Protein AF-A0A7Y9RZL6-F1 (afdb_monomer_lite)

Organism: NCBI:txid634462

Structure (mmCIF, N/CA/C/O backbone):
data_AF-A0A7Y9RZL6-F1
#
_entry.id   AF-A0A7Y9RZL6-F1
#
loop_
_atom_site.group_PDB
_atom_site.id
_atom_site.type_symbol
_atom_site.label_atom_id
_atom_site.label_alt_id
_atom_site.label_comp_id
_atom_site.label_asym_id
_atom_site.label_entity_id
_atom_site.label_seq_id
_atom_site.pdbx_PDB_ins_code
_atom_site.Cartn_x
_atom_site.Cartn_y
_atom_site.Cartn_z
_atom_site.occupancy
_atom_site.B_iso_or_equiv
_atom_site.auth_seq_id
_atom_site.auth_comp_id
_atom_site.auth_asym_id
_atom_site.auth_atom_id
_atom_site.pdbx_PDB_model_num
ATOM 1 N N . MET A 1 1 ? -4.546 4.942 -21.041 1.00 64.88 1 MET A N 1
ATOM 2 C CA . MET A 1 1 ? -4.525 4.081 -19.845 1.00 64.88 1 MET A CA 1
ATOM 3 C C . MET A 1 1 ? -5.899 3.485 -19.698 1.00 64.88 1 MET A C 1
ATOM 5 O O . MET A 1 1 ? -6.860 4.232 -19.822 1.00 64.88 1 MET A O 1
ATOM 9 N N . GLU A 1 2 ? -5.983 2.171 -19.552 1.00 76.88 2 GLU A N 1
ATOM 10 C CA . GLU A 1 2 ? -7.256 1.456 -19.517 1.00 76.88 2 GLU A CA 1
ATOM 11 C C . GLU A 1 2 ? -7.650 1.194 -18.063 1.00 76.88 2 GLU A C 1
ATOM 13 O O . GLU A 1 2 ? -6.819 0.774 -17.258 1.00 76.88 2 GLU A O 1
ATOM 18 N N . VAL A 1 3 ? -8.901 1.49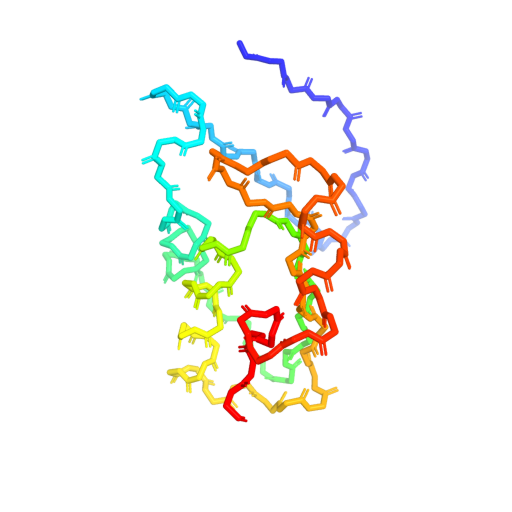9 -17.728 1.00 86.69 3 VAL A N 1
ATOM 19 C CA . VAL A 1 3 ? -9.538 1.084 -16.477 1.00 86.69 3 VAL A CA 1
ATOM 20 C C . VAL A 1 3 ? -10.339 -0.166 -16.790 1.00 86.69 3 VAL A C 1
ATOM 22 O O . VAL A 1 3 ? -11.087 -0.178 -17.765 1.00 86.69 3 VAL A O 1
ATOM 25 N N . ILE A 1 4 ? -10.201 -1.193 -15.959 1.00 88.75 4 ILE A N 1
ATOM 26 C CA . ILE A 1 4 ? -11.048 -2.382 -16.041 1.00 88.75 4 ILE A CA 1
ATOM 27 C C . ILE A 1 4 ? -12.278 -2.127 -15.173 1.00 88.75 4 ILE A C 1
ATOM 29 O O . ILE A 1 4 ? -12.145 -1.704 -14.024 1.00 88.75 4 ILE A O 1
ATOM 33 N N . ASP A 1 5 ? -13.465 -2.390 -15.713 1.00 88.81 5 ASP A N 1
ATOM 34 C CA . ASP A 1 5 ? -14.687 -2.382 -14.914 1.00 88.81 5 ASP A CA 1
ATOM 35 C C . ASP A 1 5 ? -14.661 -3.580 -13.955 1.00 88.81 5 ASP A C 1
ATOM 37 O O . ASP A 1 5 ? -14.728 -4.739 -14.372 1.00 88.81 5 ASP A O 1
ATOM 41 N N . LEU A 1 6 ? -14.463 -3.293 -12.668 1.00 91.44 6 LEU A N 1
ATOM 42 C CA . LEU A 1 6 ? -14.390 -4.288 -11.607 1.00 91.44 6 LEU A CA 1
ATOM 43 C C . LEU A 1 6 ? -15.540 -4.049 -10.626 1.00 91.44 6 LEU A C 1
ATOM 45 O O . LEU A 1 6 ? -15.618 -2.960 -10.049 1.00 91.44 6 LEU A O 1
ATOM 49 N N . PRO A 1 7 ? -16.404 -5.052 -10.378 1.00 91.62 7 PRO A N 1
ATOM 50 C CA . PRO A 1 7 ? -17.477 -4.908 -9.408 1.00 91.62 7 PRO A CA 1
ATOM 51 C C . PRO A 1 7 ? -16.892 -4.739 -8.002 1.00 91.62 7 PRO A C 1
ATOM 53 O O . PRO A 1 7 ? -16.178 -5.611 -7.502 1.00 91.62 7 PRO A O 1
ATOM 56 N N . ALA A 1 8 ? -17.217 -3.621 -7.357 1.00 90.50 8 ALA A N 1
ATOM 57 C CA . ALA A 1 8 ? -16.875 -3.350 -5.967 1.00 90.50 8 ALA A CA 1
ATOM 58 C C . ALA A 1 8 ? -18.095 -3.647 -5.073 1.00 90.50 8 ALA A C 1
ATOM 60 O O . ALA A 1 8 ? -19.163 -3.073 -5.302 1.00 90.50 8 ALA A O 1
ATOM 61 N N . PRO A 1 9 ? -17.979 -4.542 -4.075 1.00 93.69 9 PRO A N 1
ATOM 62 C CA . PRO A 1 9 ? -19.019 -4.735 -3.068 1.00 93.69 9 PRO A CA 1
ATOM 63 C C . PRO A 1 9 ? -19.331 -3.445 -2.298 1.00 93.69 9 PRO A C 1
ATOM 65 O O . PRO A 1 9 ? -18.517 -2.522 -2.245 1.00 93.69 9 PRO A O 1
ATOM 68 N N . GLU A 1 10 ? -20.488 -3.403 -1.636 1.00 94.50 10 GLU A N 1
ATOM 69 C CA . GLU A 1 10 ? -20.812 -2.312 -0.715 1.00 94.50 10 GLU A CA 1
ATOM 70 C C . GLU A 1 10 ? -19.710 -2.155 0.349 1.00 94.50 10 GLU A C 1
ATOM 72 O O . GLU A 1 10 ? -19.242 -3.134 0.932 1.00 94.50 10 GLU A O 1
ATOM 77 N N . GLY A 1 11 ? -19.264 -0.915 0.566 1.00 91.38 11 GLY A N 1
ATOM 78 C CA . GLY A 1 11 ? -18.165 -0.600 1.481 1.00 91.38 11 GLY A CA 1
ATOM 79 C C . GLY A 1 11 ? -16.755 -0.731 0.888 1.00 91.38 11 GLY A C 1
ATOM 80 O O . GLY A 1 11 ? -15.790 -0.464 1.603 1.00 91.38 11 GLY A O 1
ATOM 81 N N . VAL A 1 12 ? -16.605 -1.096 -0.393 1.00 92.94 12 VAL A N 1
ATOM 82 C CA . VAL A 1 12 ? -15.304 -1.127 -1.085 1.00 92.94 12 VAL A CA 1
ATOM 83 C C . VAL A 1 12 ? -15.145 0.094 -1.988 1.00 92.94 12 VAL A C 1
ATOM 85 O O . VAL A 1 12 ? -15.898 0.284 -2.939 1.00 92.94 12 VAL A O 1
ATOM 88 N N . GLU A 1 13 ? -14.119 0.901 -1.724 1.00 92.69 13 GLU A N 1
ATOM 89 C CA . GLU A 1 13 ? -13.728 2.006 -2.599 1.00 92.69 13 GLU A CA 1
ATOM 90 C C . GLU A 1 13 ? -12.592 1.570 -3.538 1.00 92.69 13 GLU A C 1
ATOM 92 O O . GLU A 1 13 ? -11.505 1.202 -3.088 1.00 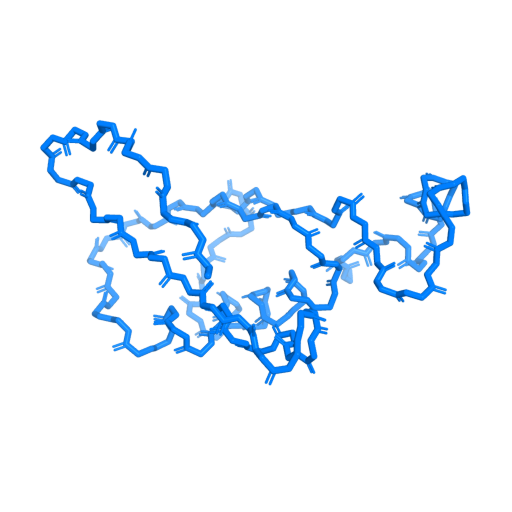92.69 13 GLU A O 1
ATOM 97 N N . LEU A 1 14 ? -12.830 1.629 -4.852 1.00 93.44 14 LEU A N 1
ATOM 98 C CA . LEU A 1 14 ? -11.832 1.299 -5.869 1.00 93.44 14 LEU A CA 1
ATOM 99 C C . LEU A 1 14 ? -11.169 2.571 -6.409 1.00 93.44 14 LEU A C 1
ATOM 101 O O . LEU A 1 14 ? -11.827 3.420 -7.009 1.00 93.44 14 LEU A O 1
ATOM 105 N N . ARG A 1 15 ? -9.846 2.682 -6.244 1.00 92.56 15 ARG A N 1
ATOM 106 C CA . ARG A 1 15 ? -9.042 3.792 -6.777 1.00 92.56 15 ARG A CA 1
ATOM 107 C C . ARG A 1 15 ? -7.980 3.276 -7.738 1.00 92.56 15 ARG A C 1
ATOM 109 O O . ARG A 1 15 ? -7.121 2.488 -7.354 1.00 92.56 15 ARG A O 1
ATOM 116 N N . TRP A 1 16 ? -8.015 3.768 -8.973 1.00 92.56 16 TRP A N 1
ATOM 117 C CA . TRP A 1 16 ? -6.996 3.492 -9.983 1.00 92.56 16 TRP A CA 1
ATOM 118 C C . TRP A 1 16 ? -5.929 4.583 -9.947 1.00 92.56 16 TRP A C 1
ATOM 120 O O . TRP A 1 16 ? -6.230 5.756 -10.163 1.00 92.56 16 TRP A O 1
ATOM 130 N N . LEU A 1 17 ? -4.685 4.197 -9.661 1.00 91.81 17 LEU A N 1
ATOM 131 C CA . LEU A 1 17 ? -3.536 5.099 -9.678 1.00 91.81 17 LEU A CA 1
ATOM 132 C C . LEU A 1 17 ? -2.695 4.834 -10.916 1.00 91.81 17 LEU A C 1
ATOM 134 O O . LEU A 1 17 ? -2.426 3.688 -11.277 1.00 91.81 17 LEU A O 1
ATOM 138 N N . PHE A 1 18 ? -2.271 5.914 -11.550 1.00 88.62 18 PHE A N 1
ATOM 139 C CA . PHE A 1 18 ? -1.660 5.871 -12.861 1.00 88.62 18 PHE A CA 1
ATOM 140 C C . PHE A 1 18 ? -0.263 6.489 -12.831 1.00 88.62 18 PHE A C 1
ATOM 142 O O . PHE A 1 18 ? -0.103 7.668 -12.529 1.00 88.62 18 PHE A O 1
ATOM 149 N N . HIS A 1 19 ? 0.751 5.697 -13.179 1.00 82.44 19 HIS A N 1
ATOM 150 C CA . HIS A 1 19 ? 2.116 6.172 -13.400 1.00 82.44 19 HIS A CA 1
ATOM 151 C C . HIS A 1 19 ? 2.301 6.751 -14.804 1.00 82.44 19 HIS A C 1
ATOM 153 O O . HIS A 1 19 ? 1.833 6.178 -15.789 1.00 82.44 19 HIS A O 1
ATOM 159 N N . SER A 1 20 ? 3.070 7.834 -14.908 1.00 77.06 20 SER A N 1
ATOM 160 C CA . SER A 1 20 ? 3.558 8.357 -16.184 1.00 77.06 20 SER A CA 1
ATOM 161 C C . SER A 1 20 ? 4.986 8.892 -16.012 1.00 77.06 20 SER A C 1
ATOM 163 O O . SER A 1 20 ? 5.135 9.995 -15.482 1.00 77.06 20 SER A O 1
ATOM 165 N N . PRO A 1 21 ? 6.033 8.168 -16.466 1.00 76.19 21 PRO A N 1
ATOM 166 C CA . PRO A 1 21 ? 6.017 6.860 -17.144 1.00 76.19 21 PRO A CA 1
ATOM 167 C C . PRO A 1 21 ? 5.763 5.668 -16.199 1.00 76.19 21 PRO A C 1
ATOM 169 O O . PRO A 1 21 ? 5.904 5.778 -14.988 1.00 76.19 21 PRO A O 1
ATOM 172 N N . ALA A 1 22 ? 5.381 4.508 -16.744 1.00 69.12 22 ALA A N 1
ATOM 173 C CA . ALA A 1 22 ? 5.073 3.313 -15.951 1.00 69.12 22 ALA A CA 1
ATOM 174 C C . ALA A 1 22 ? 6.244 2.887 -15.042 1.00 69.12 22 ALA A C 1
ATOM 176 O O . ALA A 1 22 ? 7.386 2.809 -15.492 1.00 69.12 22 ALA A O 1
ATOM 177 N N . GLY A 1 23 ? 5.956 2.601 -13.767 1.00 68.50 23 GLY A N 1
ATOM 178 C CA . GLY A 1 23 ? 6.963 2.171 -12.789 1.00 68.50 23 GLY A CA 1
ATOM 179 C C . GLY A 1 23 ? 7.938 3.263 -12.332 1.00 68.50 23 GLY A C 1
ATOM 180 O O . GLY A 1 23 ? 8.912 2.949 -11.659 1.00 68.50 23 GLY A O 1
ATOM 181 N N . SER A 1 24 ? 7.706 4.535 -12.674 1.00 77.44 24 SER A N 1
ATOM 182 C CA . SER A 1 24 ? 8.645 5.621 -12.363 1.00 77.44 24 SER A CA 1
ATOM 183 C C . SER A 1 24 ? 8.674 6.047 -10.897 1.00 77.44 24 SER A C 1
ATOM 185 O O . SER A 1 24 ? 9.636 6.684 -10.478 1.00 77.44 24 SER A O 1
ATOM 187 N N . ASP A 1 25 ? 7.613 5.761 -10.140 1.00 88.25 25 ASP A N 1
ATOM 188 C CA . ASP A 1 25 ? 7.442 6.266 -8.779 1.00 88.25 25 ASP A CA 1
ATOM 189 C C . ASP A 1 25 ? 6.938 5.168 -7.825 1.00 88.25 25 ASP A C 1
ATOM 191 O O . ASP A 1 25 ? 5.736 4.873 -7.800 1.00 88.25 25 ASP A O 1
ATOM 195 N N . PRO A 1 26 ? 7.826 4.562 -7.017 1.00 90.38 26 PRO A N 1
ATOM 196 C CA . PRO A 1 26 ? 7.428 3.574 -6.018 1.00 90.38 26 PRO A CA 1
ATOM 197 C C . PRO A 1 26 ? 6.652 4.188 -4.840 1.00 90.38 26 PRO A C 1
ATOM 199 O O . PRO A 1 26 ? 6.010 3.466 -4.079 1.00 90.38 26 PRO A O 1
ATOM 202 N N . SER A 1 27 ? 6.671 5.513 -4.665 1.00 93.69 27 SER A N 1
ATOM 203 C CA . SER A 1 27 ? 5.990 6.179 -3.549 1.00 93.69 27 SER A CA 1
ATOM 204 C C . SER A 1 27 ? 4.493 6.396 -3.787 1.00 93.69 27 SER A C 1
ATOM 206 O O . SER A 1 27 ? 3.750 6.539 -2.816 1.00 93.69 27 SER A O 1
ATOM 208 N N . LEU A 1 28 ? 4.030 6.347 -5.044 1.00 94.50 28 LEU A N 1
ATOM 209 C CA . LEU A 1 28 ? 2.660 6.700 -5.440 1.00 94.50 28 LEU A CA 1
ATOM 210 C C . LEU A 1 28 ? 1.579 5.989 -4.610 1.00 94.50 28 LEU A C 1
ATOM 212 O O . LEU A 1 28 ? 0.640 6.625 -4.129 1.00 94.50 28 LEU A O 1
ATOM 216 N N . LEU A 1 29 ? 1.719 4.673 -4.409 1.00 94.94 29 LEU A N 1
ATOM 217 C CA . LEU A 1 29 ? 0.758 3.888 -3.625 1.00 94.94 29 LEU A CA 1
ATOM 218 C C . LEU A 1 29 ? 0.742 4.327 -2.156 1.00 94.94 29 LEU A C 1
ATOM 220 O O . LEU A 1 29 ? -0.325 4.578 -1.599 1.00 94.94 29 LEU A O 1
ATOM 224 N N . ALA A 1 30 ? 1.917 4.458 -1.537 1.00 96.62 30 ALA A N 1
ATOM 225 C CA . ALA A 1 30 ? 2.031 4.876 -0.143 1.00 96.62 30 ALA A CA 1
ATOM 226 C C . ALA A 1 30 ? 1.500 6.306 0.062 1.00 96.62 30 ALA A C 1
ATOM 228 O O . ALA A 1 30 ? 0.746 6.547 1.002 1.00 96.62 30 ALA A O 1
ATOM 229 N N . ALA A 1 31 ? 1.813 7.233 -0.847 1.00 96.19 31 ALA A N 1
ATOM 230 C CA . ALA A 1 31 ? 1.315 8.605 -0.810 1.00 96.19 31 ALA A CA 1
ATOM 231 C C . ALA A 1 31 ? -0.219 8.663 -0.917 1.00 96.19 31 ALA A C 1
ATOM 233 O O . ALA A 1 31 ? -0.872 9.356 -0.136 1.00 96.19 31 ALA A O 1
ATOM 234 N N . SER A 1 32 ? -0.812 7.880 -1.825 1.00 95.9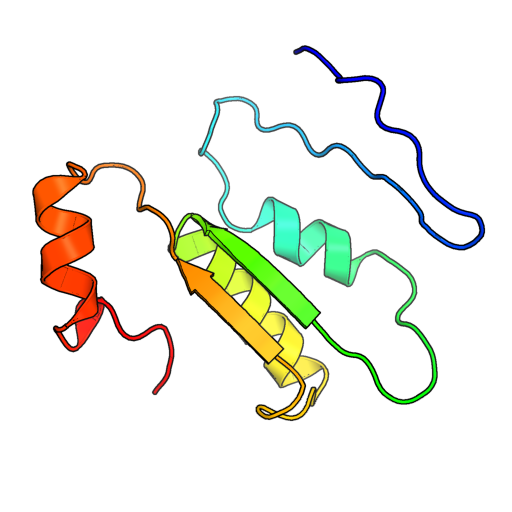4 32 SER A N 1
ATOM 235 C CA . SER A 1 32 ? -2.270 7.796 -1.953 1.00 95.94 32 SER A CA 1
ATOM 236 C C . SER A 1 32 ? -2.929 7.255 -0.681 1.00 95.94 32 SER A C 1
ATOM 238 O O . SER A 1 32 ? -3.928 7.818 -0.227 1.00 95.94 32 SER A O 1
ATOM 240 N N . ILE A 1 33 ? -2.372 6.200 -0.074 1.00 95.62 33 ILE A N 1
ATOM 241 C CA . ILE A 1 33 ? -2.876 5.655 1.198 1.00 95.62 33 ILE A CA 1
ATOM 242 C C . ILE A 1 33 ? -2.766 6.713 2.302 1.00 95.62 33 ILE A C 1
ATOM 244 O O . ILE A 1 33 ? -3.734 6.950 3.018 1.00 95.62 33 ILE A O 1
ATOM 248 N N . ALA A 1 34 ? -1.625 7.398 2.410 1.00 96.00 34 ALA A N 1
ATOM 249 C CA . ALA A 1 34 ? -1.397 8.426 3.424 1.00 96.00 34 ALA A CA 1
ATOM 250 C C . ALA A 1 34 ? -2.357 9.625 3.304 1.00 96.00 34 ALA A C 1
ATOM 252 O O . ALA A 1 34 ? -2.694 10.232 4.319 1.00 96.00 34 ALA A O 1
ATOM 253 N N . SER A 1 35 ? -2.805 9.943 2.084 1.00 95.75 35 SER A N 1
ATOM 254 C CA . SER A 1 35 ? -3.766 11.020 1.802 1.00 95.75 35 SER A CA 1
ATOM 255 C C . SER A 1 35 ? -5.235 10.647 2.048 1.00 95.75 35 SER A C 1
ATOM 257 O O . SER A 1 35 ? -6.108 11.512 2.012 1.00 95.75 35 SER A O 1
ATOM 259 N N . THR A 1 36 ? -5.526 9.366 2.280 1.00 93.06 36 THR A N 1
ATOM 260 C CA . THR A 1 36 ? -6.890 8.865 2.485 1.00 93.06 36 THR A CA 1
ATOM 261 C C . THR A 1 36 ? -7.216 8.839 3.982 1.00 93.06 36 THR A C 1
ATOM 263 O O . THR A 1 36 ? -6.319 8.561 4.784 1.00 93.06 36 THR A O 1
ATOM 266 N N . PRO A 1 37 ? -8.471 9.115 4.396 1.00 93.62 37 PRO A N 1
ATOM 267 C CA . PRO A 1 37 ? -8.880 8.939 5.784 1.00 93.62 37 PRO A CA 1
ATOM 268 C C . PRO A 1 37 ? -8.520 7.541 6.290 1.00 93.62 37 PRO A C 1
ATOM 270 O O . PRO A 1 37 ? -8.833 6.536 5.651 1.00 93.62 37 PRO A O 1
ATOM 273 N N . TRP A 1 38 ? -7.833 7.484 7.429 1.00 94.00 38 TRP A N 1
ATOM 274 C CA . TRP A 1 38 ? -7.448 6.212 8.024 1.00 94.00 38 TRP A CA 1
ATOM 275 C C . TRP A 1 38 ? -8.665 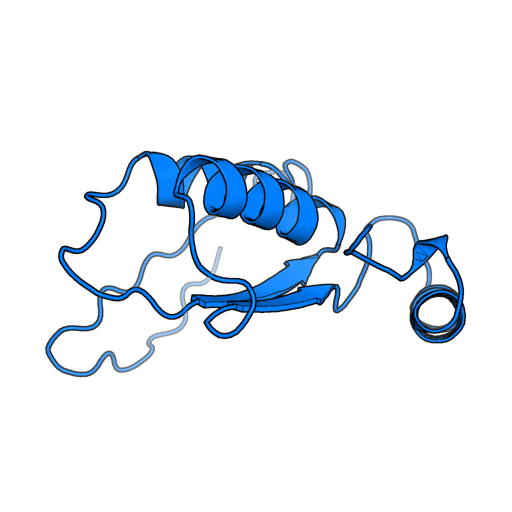5.578 8.716 1.00 94.00 38 TRP A C 1
ATOM 277 O O . TRP A 1 38 ? -9.324 6.281 9.486 1.00 94.00 38 TRP A O 1
ATOM 287 N N . PRO A 1 39 ? -8.974 4.290 8.478 1.00 92.81 39 PRO A N 1
ATOM 288 C CA . PRO A 1 39 ? -10.106 3.635 9.128 1.00 92.81 39 PRO A CA 1
ATOM 289 C C . PRO A 1 39 ? -9.949 3.577 10.652 1.00 92.81 39 PRO A C 1
ATOM 291 O O . PRO A 1 39 ? -8.845 3.396 11.171 1.00 92.81 39 PRO A O 1
ATOM 294 N N . GLU A 1 40 ? -11.064 3.684 11.370 1.00 92.75 40 GLU A N 1
ATOM 295 C CA . GLU A 1 40 ? -11.099 3.441 12.813 1.00 92.75 40 GLU A CA 1
ATOM 296 C C . GLU A 1 40 ? -11.018 1.936 13.127 1.00 92.75 40 GLU A C 1
ATOM 298 O O . GLU A 1 40 ? -11.458 1.087 12.350 1.00 92.75 40 GLU A O 1
ATOM 303 N N . GLY A 1 41 ? -10.479 1.593 14.300 1.00 93.81 41 GLY A N 1
ATOM 304 C CA . GLY A 1 41 ? -10.396 0.209 14.773 1.00 93.81 41 GLY A CA 1
ATOM 305 C C . GLY A 1 41 ? -9.192 -0.576 14.237 1.00 93.81 41 GLY A C 1
ATOM 306 O O . GLY A 1 41 ? -8.124 -0.023 13.976 1.00 93.81 41 GLY A O 1
ATOM 307 N N . ARG A 1 42 ? -9.337 -1.907 14.150 1.00 95.19 42 ARG A N 1
ATOM 308 C CA . ARG A 1 42 ? -8.272 -2.817 13.696 1.00 95.19 42 ARG A CA 1
ATOM 309 C C . ARG A 1 42 ? -8.219 -2.839 12.170 1.00 95.19 42 ARG A C 1
ATOM 311 O O . ARG A 1 42 ? -9.193 -3.224 11.530 1.00 95.19 42 ARG A O 1
ATOM 318 N N . VAL A 1 43 ? -7.065 -2.492 11.606 1.00 96.62 43 VAL A N 1
ATOM 319 C CA . VAL A 1 43 ? -6.838 -2.463 10.155 1.00 96.62 43 VAL A CA 1
ATOM 320 C C . VAL A 1 43 ? -6.018 -3.677 9.728 1.00 96.62 43 VAL A C 1
ATOM 322 O O . VAL A 1 43 ? -4.897 -3.858 10.195 1.00 96.62 43 VAL A O 1
ATOM 325 N N . GLY A 1 44 ? -6.574 -4.481 8.820 1.00 97.25 44 GLY A N 1
ATOM 326 C CA . GLY A 1 44 ? -5.839 -5.507 8.081 1.00 97.25 44 GLY A CA 1
ATOM 327 C C . GLY A 1 44 ? -5.363 -4.968 6.734 1.00 97.25 44 GLY A C 1
ATOM 328 O O . GLY A 1 44 ? -6.091 -4.224 6.077 1.00 97.25 44 GLY A O 1
ATOM 329 N N . VAL A 1 45 ? -4.154 -5.337 6.312 1.00 97.81 45 VAL A N 1
ATOM 330 C CA . VAL A 1 45 ? -3.558 -4.864 5.055 1.00 97.81 45 VAL A CA 1
ATOM 331 C C . VAL A 1 45 ? -3.127 -6.034 4.185 1.00 97.81 45 VAL A C 1
ATOM 333 O O . VAL A 1 45 ? -2.388 -6.908 4.629 1.00 97.81 45 VAL A O 1
ATOM 336 N N . PHE A 1 46 ? -3.543 -6.004 2.921 1.00 97.62 46 PHE A N 1
ATOM 337 C CA . PHE A 1 46 ? -3.075 -6.897 1.866 1.00 97.62 46 PHE A CA 1
ATOM 338 C C . PHE A 1 46 ? -2.442 -6.050 0.756 1.00 97.62 46 PHE A C 1
ATOM 340 O O . PHE A 1 46 ? -3.144 -5.335 0.044 1.00 97.62 46 PHE A O 1
ATOM 347 N N . ALA A 1 47 ? -1.113 -6.085 0.636 1.00 96.88 47 ALA A N 1
ATOM 348 C CA . ALA A 1 47 ? -0.357 -5.266 -0.313 1.00 96.88 47 ALA A CA 1
ATOM 349 C C . ALA A 1 47 ? 0.699 -6.102 -1.046 1.00 96.88 47 ALA A C 1
ATOM 351 O O . ALA A 1 47 ? 1.680 -6.563 -0.463 1.00 96.88 47 ALA A O 1
ATOM 352 N N . HIS A 1 48 ? 0.485 -6.324 -2.340 1.00 95.94 48 HIS A N 1
ATOM 353 C CA . HIS A 1 48 ? 1.333 -7.179 -3.163 1.00 95.94 48 HIS A CA 1
ATOM 354 C C . HIS A 1 48 ? 1.637 -6.468 -4.482 1.00 95.94 48 HIS A C 1
ATOM 356 O O . HIS A 1 48 ? 0.723 -5.981 -5.143 1.00 95.94 48 HIS A O 1
ATOM 362 N N . GLY A 1 49 ? 2.909 -6.376 -4.867 1.00 92.88 49 GLY A N 1
ATOM 363 C CA . GLY A 1 49 ? 3.291 -5.610 -6.055 1.00 92.88 49 GLY A CA 1
ATOM 364 C C . GLY A 1 49 ? 4.793 -5.424 -6.209 1.00 92.88 49 GLY A C 1
ATOM 365 O O . GLY A 1 49 ? 5.575 -6.291 -5.835 1.00 92.88 49 GLY A O 1
ATOM 366 N N . GLU A 1 50 ? 5.209 -4.300 -6.781 1.00 92.00 50 GLU A N 1
ATOM 367 C CA . GLU A 1 50 ? 6.626 -3.988 -6.993 1.00 92.00 50 GLU A CA 1
ATOM 368 C C . GLU A 1 50 ? 7.365 -3.776 -5.652 1.00 92.00 50 GLU A C 1
ATOM 370 O O . GLU A 1 50 ? 6.829 -3.173 -4.720 1.00 92.00 50 GLU A O 1
ATOM 375 N N . ARG A 1 51 ? 8.592 -4.299 -5.535 1.00 91.75 51 ARG A N 1
ATOM 376 C CA . ARG A 1 51 ? 9.373 -4.357 -4.288 1.00 91.75 51 ARG A CA 1
ATOM 377 C C . ARG A 1 51 ? 9.563 -3.006 -3.597 1.00 91.75 51 ARG A C 1
ATOM 379 O O . ARG A 1 51 ? 9.349 -2.931 -2.386 1.00 91.75 51 ARG A O 1
ATOM 386 N N . GLU A 1 52 ? 10.005 -1.971 -4.302 1.00 92.56 52 GLU A N 1
ATOM 387 C CA . GLU A 1 52 ? 10.251 -0.664 -3.681 1.00 92.56 52 GLU A CA 1
ATOM 388 C C . GLU A 1 52 ? 8.941 0.014 -3.258 1.00 92.56 52 GLU A C 1
ATOM 390 O O . GLU A 1 52 ? 8.873 0.623 -2.189 1.00 92.56 52 GLU A O 1
ATOM 395 N N . SER A 1 53 ? 7.863 -0.210 -4.005 1.00 94.69 53 SER A N 1
ATOM 396 C CA . SER A 1 53 ? 6.514 0.217 -3.628 1.00 94.69 53 SER A CA 1
ATOM 397 C C . SER A 1 53 ? 6.045 -0.466 -2.341 1.00 94.69 53 SER A C 1
ATOM 399 O O . SER A 1 53 ? 5.503 0.176 -1.440 1.00 94.69 53 SER A O 1
ATOM 401 N N . MET A 1 54 ? 6.309 -1.769 -2.201 1.00 96.69 54 MET A N 1
ATOM 402 C CA . MET A 1 54 ? 5.978 -2.514 -0.983 1.00 96.69 54 MET A CA 1
ATOM 403 C C . MET A 1 54 ? 6.787 -2.036 0.228 1.00 96.69 54 MET A C 1
ATOM 405 O O . MET A 1 54 ? 6.252 -1.979 1.336 1.00 96.69 54 MET A O 1
ATOM 409 N N . LYS A 1 55 ? 8.050 -1.635 0.041 1.00 96.19 55 LYS A N 1
ATOM 410 C CA . LYS A 1 55 ? 8.841 -1.009 1.113 1.00 96.19 55 LYS A CA 1
ATOM 411 C C . LYS A 1 55 ? 8.261 0.334 1.549 1.00 96.19 55 LYS A C 1
ATOM 413 O O . LYS A 1 55 ? 8.163 0.573 2.751 1.00 96.19 55 LYS A O 1
ATOM 418 N N . ALA A 1 56 ? 7.849 1.179 0.602 1.00 97.25 56 ALA A N 1
ATOM 419 C CA . ALA A 1 56 ? 7.217 2.462 0.909 1.00 97.25 56 ALA A CA 1
ATOM 420 C C . ALA A 1 56 ? 5.919 2.268 1.714 1.00 97.25 56 ALA A C 1
ATOM 422 O O . ALA A 1 56 ? 5.715 2.924 2.735 1.00 97.25 56 ALA A O 1
ATOM 423 N N . ILE A 1 57 ? 5.085 1.297 1.322 1.00 97.88 57 ILE A N 1
ATOM 424 C CA . ILE A 1 57 ? 3.890 0.918 2.090 1.00 97.88 57 ILE A CA 1
ATOM 425 C C . ILE A 1 57 ? 4.285 0.423 3.486 1.00 97.88 57 ILE A C 1
ATOM 427 O O . ILE A 1 57 ? 3.721 0.878 4.476 1.00 97.88 57 ILE A O 1
ATOM 431 N N . ARG A 1 58 ? 5.280 -0.465 3.609 1.00 97.69 58 ARG A N 1
ATOM 432 C CA . ARG A 1 58 ? 5.723 -0.982 4.916 1.00 97.69 58 ARG A CA 1
ATOM 433 C C . ARG A 1 58 ? 6.183 0.134 5.859 1.00 97.69 58 ARG A C 1
ATOM 435 O O . ARG A 1 58 ? 5.880 0.047 7.048 1.00 97.69 58 ARG A O 1
ATOM 442 N N . ALA A 1 59 ? 6.881 1.155 5.362 1.00 97.81 59 ALA A N 1
ATOM 443 C CA . ALA A 1 59 ? 7.278 2.316 6.161 1.00 97.81 59 ALA A CA 1
ATOM 444 C C . ALA A 1 59 ? 6.051 3.063 6.713 1.00 97.81 59 ALA A C 1
ATOM 446 O O . ALA A 1 59 ? 5.934 3.229 7.926 1.00 97.81 59 ALA A O 1
ATOM 447 N N . LEU A 1 60 ? 5.079 3.375 5.850 1.00 97.88 60 LEU A N 1
ATOM 448 C CA . LEU A 1 60 ? 3.820 4.008 6.251 1.00 97.88 60 LEU A CA 1
ATOM 449 C C . LEU A 1 60 ? 3.056 3.176 7.297 1.00 97.88 60 LEU A C 1
ATOM 451 O O . LEU A 1 60 ? 2.562 3.709 8.287 1.00 97.88 60 LEU A O 1
ATOM 455 N N . LEU A 1 61 ? 2.968 1.855 7.118 1.00 97.25 61 LEU A N 1
ATOM 456 C CA . LEU A 1 61 ? 2.268 0.980 8.067 1.00 97.25 61 LEU A CA 1
ATOM 457 C C . LEU A 1 61 ? 2.955 0.925 9.439 1.00 97.25 61 LEU A C 1
ATOM 459 O O . LEU A 1 61 ? 2.273 0.779 10.455 1.00 97.25 61 LEU A O 1
ATOM 463 N N . ARG A 1 62 ? 4.288 1.070 9.485 1.00 97.12 62 ARG A N 1
ATOM 464 C CA . ARG A 1 62 ? 5.034 1.198 10.747 1.00 97.12 62 ARG A CA 1
ATOM 465 C C . ARG A 1 62 ? 4.709 2.513 11.451 1.00 97.12 62 ARG A C 1
ATOM 467 O O . ARG A 1 62 ? 4.457 2.486 12.650 1.00 97.12 62 ARG A O 1
ATOM 474 N N . GLU A 1 63 ? 4.648 3.629 10.724 1.00 96.56 63 GLU A N 1
ATOM 475 C CA . GLU A 1 63 ? 4.232 4.930 11.280 1.00 96.56 63 GLU A CA 1
ATOM 476 C C . GLU A 1 63 ? 2.809 4.872 11.854 1.00 96.56 63 GLU A C 1
ATOM 478 O O . GLU A 1 63 ? 2.524 5.441 12.906 1.00 96.56 63 GLU A O 1
ATOM 483 N N . ARG A 1 64 ? 1.923 4.107 11.207 1.00 95.88 64 ARG A N 1
ATOM 484 C CA . ARG A 1 64 ? 0.540 3.868 11.651 1.00 95.88 64 ARG A CA 1
ATOM 485 C C . ARG A 1 64 ? 0.407 2.7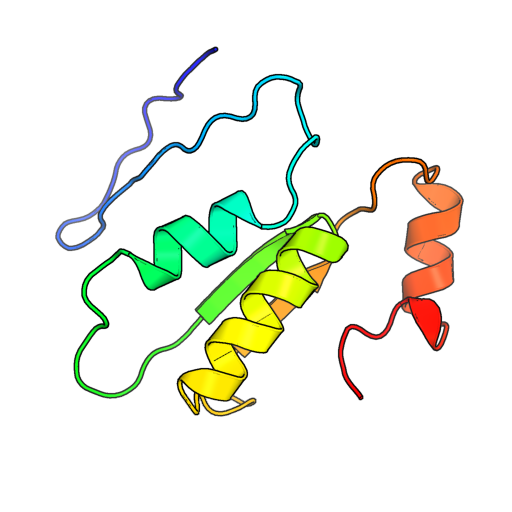87 12.729 1.00 95.88 64 ARG A C 1
ATOM 487 O O . ARG A 1 64 ? -0.709 2.491 13.142 1.00 95.88 64 ARG A O 1
ATOM 494 N N . SER A 1 65 ? 1.516 2.210 13.200 1.00 95.75 65 SER A N 1
ATOM 495 C CA . SER A 1 65 ? 1.541 1.158 14.228 1.00 95.75 65 SER A CA 1
ATOM 496 C C . SER A 1 65 ? 0.659 -0.059 13.908 1.00 95.75 65 SER A C 1
ATOM 498 O O . SER A 1 65 ? 0.117 -0.690 14.816 1.00 95.75 65 SER A O 1
ATOM 500 N N . VAL A 1 66 ? 0.515 -0.415 12.625 1.00 97.19 66 VAL A N 1
ATOM 501 C CA . VAL A 1 66 ? -0.262 -1.598 12.230 1.00 97.19 66 VAL A CA 1
ATOM 502 C C . VAL A 1 66 ? 0.474 -2.865 12.697 1.00 97.19 66 VAL A C 1
ATOM 504 O O . VAL A 1 66 ? 1.657 -3.033 12.373 1.00 97.19 66 VAL A O 1
ATOM 507 N N . PRO A 1 67 ? -0.175 -3.769 13.456 1.00 96.31 67 PRO A N 1
ATOM 508 C CA . PRO A 1 67 ? 0.464 -4.986 13.942 1.00 96.31 67 PRO A CA 1
ATOM 509 C C . PRO A 1 67 ? 0.970 -5.866 12.798 1.00 96.31 67 PRO A C 1
ATOM 511 O O . PRO A 1 67 ? 0.274 -6.083 11.812 1.00 96.31 67 PRO A O 1
ATOM 514 N N . ARG A 1 68 ? 2.156 -6.467 12.955 1.00 94.75 68 ARG A N 1
ATOM 515 C CA . ARG A 1 68 ? 2.741 -7.351 11.927 1.00 94.75 68 ARG A CA 1
ATOM 516 C C . ARG A 1 68 ? 1.827 -8.526 11.556 1.00 94.75 68 ARG A C 1
ATOM 518 O O . ARG A 1 68 ? 1.812 -8.926 10.402 1.00 94.75 68 ARG A O 1
ATOM 525 N N . GLY A 1 69 ? 1.064 -9.055 12.516 1.00 96.94 69 GLY A N 1
ATOM 526 C CA . GLY A 1 69 ? 0.102 -10.139 12.279 1.00 96.94 69 GLY A CA 1
ATOM 527 C C . GLY A 1 69 ? -1.100 -9.741 11.414 1.00 96.94 69 GLY A C 1
ATOM 528 O O . GLY A 1 69 ? -1.783 -10.623 10.906 1.00 96.94 69 GLY A O 1
ATOM 529 N N . ASP A 1 70 ? -1.322 -8.439 11.216 1.00 97.94 70 ASP A N 1
ATOM 530 C CA . ASP A 1 70 ? -2.417 -7.882 10.415 1.00 97.94 70 ASP A CA 1
ATOM 531 C C . ASP A 1 70 ? -1.950 -7.426 9.023 1.00 97.94 70 ASP A C 1
ATOM 533 O O . ASP A 1 70 ? -2.713 -6.820 8.273 1.00 97.94 70 ASP A O 1
ATOM 537 N N . ILE A 1 71 ? -0.695 -7.714 8.658 1.00 98.12 71 ILE A N 1
ATOM 538 C CA . ILE A 1 71 ? -0.089 -7.293 7.394 1.00 98.12 71 ILE A CA 1
ATOM 539 C C . ILE A 1 71 ? 0.285 -8.523 6.565 1.00 98.12 71 ILE A C 1
ATOM 541 O O . ILE A 1 71 ? 1.167 -9.298 6.932 1.00 98.12 71 ILE A O 1
ATOM 545 N N . SER A 1 72 ? -0.320 -8.643 5.386 1.00 98.00 72 SER A N 1
ATOM 546 C CA . SER A 1 72 ? 0.154 -9.486 4.290 1.00 98.00 72 SER A CA 1
ATOM 547 C C . SER A 1 72 ? 0.811 -8.588 3.244 1.00 98.00 72 SER A C 1
ATOM 549 O O . SER A 1 72 ? 0.141 -7.790 2.587 1.00 98.00 72 SER A O 1
ATOM 551 N N . LEU A 1 73 ? 2.143 -8.641 3.159 1.00 96.25 73 LEU A N 1
ATOM 552 C CA . LEU A 1 73 ? 2.923 -7.760 2.291 1.00 96.25 73 LEU A CA 1
ATOM 553 C C . LEU A 1 73 ? 3.993 -8.547 1.539 1.00 96.25 73 LEU A C 1
ATOM 555 O O . LEU A 1 73 ? 4.765 -9.288 2.148 1.00 96.25 73 LEU A O 1
ATOM 559 N N . SER A 1 74 ? 4.040 -8.430 0.211 1.00 92.50 74 SER A N 1
ATOM 560 C CA . SER A 1 74 ? 4.998 -9.187 -0.609 1.00 92.50 74 SER A CA 1
ATOM 561 C C . SER A 1 74 ? 5.375 -8.486 -1.909 1.00 92.50 74 SER A C 1
ATOM 563 O O . SER A 1 74 ? 4.523 -8.059 -2.685 1.00 92.50 74 SER A O 1
ATOM 565 N N . GLY A 1 75 ? 6.677 -8.453 -2.191 1.00 91.62 75 GLY A N 1
ATOM 566 C CA . GLY A 1 75 ? 7.210 -8.050 -3.488 1.00 91.62 75 GLY A CA 1
ATOM 567 C C . GLY A 1 75 ? 7.029 -9.175 -4.506 1.00 91.62 75 GLY A C 1
ATOM 568 O O . GLY A 1 75 ? 7.575 -10.267 -4.338 1.00 91.62 75 GLY A O 1
ATOM 569 N N . TYR A 1 76 ? 6.252 -8.924 -5.551 1.00 89.06 76 TYR A N 1
ATOM 570 C CA . TYR A 1 76 ? 6.026 -9.834 -6.673 1.00 89.06 76 TYR A CA 1
ATOM 571 C C . TYR A 1 76 ? 7.103 -9.724 -7.742 1.00 89.06 76 TYR A C 1
ATOM 573 O O . TYR A 1 76 ? 7.469 -10.751 -8.302 1.00 89.06 76 TYR A O 1
ATOM 581 N N . TRP A 1 77 ? 7.634 -8.522 -7.957 1.00 86.44 77 TRP A N 1
ATOM 582 C CA . TRP A 1 77 ? 8.705 -8.234 -8.909 1.00 86.44 77 TRP A CA 1
ATOM 583 C C . TRP A 1 77 ? 9.486 -6.984 -8.467 1.00 86.44 77 TRP A C 1
ATOM 585 O O . TRP A 1 77 ? 9.092 -6.302 -7.517 1.00 86.44 77 TRP A O 1
ATOM 595 N N . ALA A 1 78 ? 10.593 -6.674 -9.142 1.00 86.25 78 ALA A N 1
ATOM 596 C CA . ALA A 1 78 ? 11.360 -5.445 -8.935 1.00 86.25 78 ALA A CA 1
ATOM 597 C C . ALA A 1 78 ? 11.780 -4.845 -10.280 1.00 86.25 78 ALA A C 1
ATOM 599 O O . ALA A 1 78 ? 12.259 -5.561 -11.164 1.00 86.25 78 ALA A O 1
ATOM 600 N N . LEU A 1 79 ? 11.617 -3.531 -10.432 1.00 80.44 79 LEU A N 1
ATOM 601 C CA . LEU A 1 79 ? 11.968 -2.838 -11.670 1.00 80.44 79 LEU A CA 1
ATOM 602 C C . LEU A 1 79 ? 13.468 -2.979 -11.983 1.00 80.44 79 LEU A C 1
ATOM 604 O O . LEU A 1 79 ? 14.319 -2.845 -11.106 1.00 80.44 79 LEU A O 1
ATOM 608 N N . GLY A 1 80 ? 13.793 -3.258 -13.250 1.00 77.62 80 GLY A N 1
ATOM 609 C CA . GLY A 1 80 ? 15.175 -3.431 -13.713 1.00 77.62 80 GLY A CA 1
ATOM 610 C C . GLY A 1 80 ? 15.808 -4.787 -13.372 1.00 77.62 80 GLY A C 1
ATOM 611 O O . GLY A 1 80 ? 17.010 -4.960 -13.576 1.00 77.62 80 GLY A O 1
ATOM 612 N N . ARG A 1 81 ? 15.032 -5.756 -12.866 1.00 68.44 81 ARG A N 1
ATOM 613 C CA . ARG A 1 81 ? 15.488 -7.128 -12.584 1.00 68.44 81 ARG A CA 1
ATOM 614 C C . ARG A 1 81 ? 14.737 -8.124 -13.467 1.00 68.44 81 ARG A C 1
ATOM 616 O O . ARG A 1 81 ? 13.534 -7.997 -13.657 1.00 68.44 81 ARG A O 1
ATOM 623 N N . THR A 1 82 ? 15.439 -9.121 -14.004 1.00 66.19 82 THR A N 1
ATOM 624 C CA . THR A 1 82 ? 14.800 -10.263 -14.674 1.00 66.19 82 THR A CA 1
ATOM 625 C C . THR A 1 82 ? 14.089 -11.155 -13.650 1.00 66.19 82 THR A C 1
ATOM 627 O O . THR A 1 82 ? 14.589 -11.342 -12.538 1.00 66.19 82 THR A O 1
ATOM 630 N N . GLU A 1 83 ? 12.935 -11.713 -14.032 1.00 61.59 83 GLU A N 1
ATOM 631 C CA . GLU A 1 83 ? 12.056 -12.540 -13.181 1.00 61.59 83 GLU A CA 1
ATOM 632 C C . GLU A 1 83 ? 12.813 -13.688 -12.484 1.00 61.59 83 GLU A C 1
ATOM 634 O O . GLU A 1 83 ? 12.677 -13.879 -11.275 1.00 61.59 83 GLU A O 1
ATOM 639 N N . ASP A 1 84 ? 13.697 -14.383 -13.214 1.00 58.22 84 ASP A N 1
ATOM 640 C CA . ASP A 1 84 ? 14.481 -15.516 -12.695 1.00 58.22 84 ASP A CA 1
ATOM 641 C C . ASP A 1 84 ? 15.373 -15.125 -11.513 1.00 58.22 84 ASP A C 1
ATOM 643 O O . ASP A 1 84 ? 15.493 -15.850 -10.522 1.00 58.22 84 ASP A O 1
ATOM 647 N N . ARG A 1 85 ? 15.981 -13.939 -11.593 1.00 59.97 85 ARG A N 1
ATOM 648 C CA . ARG A 1 85 ? 16.837 -13.418 -10.530 1.00 59.97 85 ARG A CA 1
ATOM 649 C C . ARG A 1 85 ? 16.005 -12.982 -9.324 1.00 59.97 85 ARG A C 1
ATOM 651 O O . ARG A 1 85 ? 16.414 -13.207 -8.191 1.00 59.97 85 ARG A O 1
ATOM 658 N N . PHE A 1 86 ? 14.822 -12.414 -9.554 1.00 60.19 86 PHE A N 1
ATOM 659 C CA . PHE A 1 86 ? 13.946 -11.940 -8.485 1.00 60.19 86 PHE A CA 1
ATOM 660 C C . PHE A 1 86 ? 13.365 -13.085 -7.638 1.00 60.19 86 PHE A C 1
ATOM 662 O O . PHE A 1 86 ? 13.349 -13.001 -6.409 1.00 60.19 86 PHE A O 1
ATOM 669 N N . GLN A 1 87 ? 12.927 -14.182 -8.267 1.00 63.31 87 GLN A N 1
ATOM 670 C CA . GLN A 1 87 ? 12.408 -15.344 -7.532 1.00 63.31 87 GLN A CA 1
ATOM 671 C C . GLN A 1 87 ? 13.500 -16.049 -6.712 1.00 63.31 87 GLN A C 1
ATOM 673 O O . GLN A 1 87 ? 13.224 -16.500 -5.599 1.00 63.31 87 GLN A O 1
ATOM 678 N N . ALA A 1 88 ? 14.738 -16.106 -7.218 1.00 62.62 88 ALA A N 1
ATOM 679 C CA . ALA A 1 88 ? 15.884 -16.621 -6.466 1.00 62.62 88 ALA A CA 1
ATOM 680 C C . ALA A 1 88 ? 16.211 -15.735 -5.248 1.00 62.62 88 ALA A C 1
ATOM 682 O O . ALA A 1 88 ? 16.369 -16.235 -4.131 1.00 62.62 88 ALA A O 1
ATOM 683 N N . GLU A 1 89 ? 16.196 -14.413 -5.440 1.00 61.31 89 GLU A N 1
ATOM 684 C CA . GLU A 1 89 ? 16.495 -13.419 -4.405 1.00 61.31 89 GLU A CA 1
ATOM 685 C C . GLU A 1 89 ? 15.479 -13.422 -3.246 1.00 61.31 89 GLU A C 1
ATOM 687 O O . GLU A 1 89 ? 15.857 -13.070 -2.130 1.00 61.31 89 GLU A O 1
ATOM 692 N N . LYS A 1 90 ? 14.231 -13.895 -3.433 1.00 62.53 90 LYS A N 1
ATOM 693 C CA . LYS A 1 90 ? 13.235 -14.047 -2.341 1.00 62.53 90 LYS A CA 1
ATOM 694 C C . LYS A 1 90 ? 13.730 -14.899 -1.167 1.00 62.53 90 LYS A C 1
ATOM 696 O O . LYS A 1 90 ? 13.223 -14.755 -0.056 1.00 62.53 90 LYS A O 1
ATOM 701 N N . ARG A 1 91 ? 14.692 -15.798 -1.402 1.00 66.12 91 ARG A N 1
ATOM 702 C CA . ARG A 1 91 ? 15.293 -16.665 -0.372 1.00 66.12 91 ARG A CA 1
ATOM 703 C C . ARG A 1 91 ? 16.566 -16.075 0.243 1.00 66.12 91 ARG A C 1
ATOM 705 O O . ARG A 1 91 ? 17.079 -16.620 1.216 1.00 66.12 91 ARG A O 1
ATOM 712 N N . GLU A 1 92 ? 17.057 -14.968 -0.299 1.00 63.78 92 GLU A N 1
ATOM 713 C CA . GLU A 1 92 ? 18.250 -14.258 0.151 1.00 63.78 92 GLU A CA 1
ATOM 714 C C . GLU A 1 92 ? 17.884 -13.060 1.049 1.00 63.78 92 GLU A C 1
ATOM 716 O O . GLU A 1 92 ? 16.738 -12.601 1.043 1.00 63.78 92 GLU A O 1
ATOM 721 N N . PRO A 1 93 ? 18.839 -12.497 1.818 1.00 59.72 93 PRO A N 1
ATOM 722 C CA . PRO A 1 93 ? 18.587 -11.323 2.658 1.00 59.72 93 PRO A CA 1
ATOM 723 C C . PRO A 1 93 ? 18.001 -10.136 1.882 1.00 59.72 93 PRO A C 1
ATOM 725 O O . PRO A 1 93 ? 17.194 -9.389 2.421 1.00 59.72 93 PRO A O 1
ATOM 728 N N . ILE A 1 94 ? 18.351 -9.990 0.599 1.00 59.25 94 ILE A N 1
ATOM 729 C CA . ILE A 1 94 ? 17.838 -8.924 -0.268 1.00 59.25 94 ILE A CA 1
ATOM 730 C C . ILE A 1 94 ? 16.348 -9.090 -0.617 1.00 59.25 94 ILE A C 1
ATOM 732 O O . ILE A 1 94 ? 15.663 -8.095 -0.866 1.00 59.25 94 ILE A O 1
ATOM 736 N N . GLY A 1 95 ? 15.819 -10.314 -0.609 1.00 56.59 95 GLY A N 1
ATOM 737 C CA . GLY A 1 95 ? 14.403 -10.594 -0.851 1.00 56.59 95 GLY A CA 1
ATOM 738 C C . GLY A 1 95 ? 13.514 -10.417 0.373 1.00 56.59 95 GLY A C 1
ATOM 739 O O . GLY A 1 95 ? 12.292 -10.342 0.233 1.00 56.59 95 GLY A O 1
ATOM 740 N N . LYS A 1 96 ? 14.101 -10.304 1.569 1.00 62.62 96 LYS A N 1
ATOM 741 C CA . LYS A 1 96 ? 13.348 -9.973 2.775 1.00 62.62 96 LYS A CA 1
ATOM 742 C C . LYS A 1 96 ? 12.947 -8.500 2.716 1.00 62.62 96 LYS A C 1
ATOM 744 O O . LYS A 1 96 ? 13.782 -7.608 2.628 1.00 62.62 96 LYS A O 1
ATOM 749 N N . ILE A 1 97 ? 11.641 -8.251 2.762 1.00 61.75 97 ILE A N 1
ATOM 750 C CA . ILE A 1 97 ? 11.074 -6.905 2.969 1.00 61.75 97 ILE A CA 1
ATOM 751 C C . ILE A 1 97 ? 10.981 -6.594 4.478 1.00 61.75 97 ILE A C 1
ATOM 753 O O . ILE A 1 97 ? 10.501 -5.547 4.903 1.00 61.75 97 ILE A O 1
ATOM 757 N N . GLU A 1 98 ? 11.459 -7.515 5.308 1.00 58.84 98 GLU A N 1
ATOM 758 C CA . GLU A 1 98 ? 11.454 -7.412 6.755 1.00 58.84 98 GLU A CA 1
ATOM 759 C C . GLU A 1 98 ? 12.893 -7.367 7.252 1.00 58.8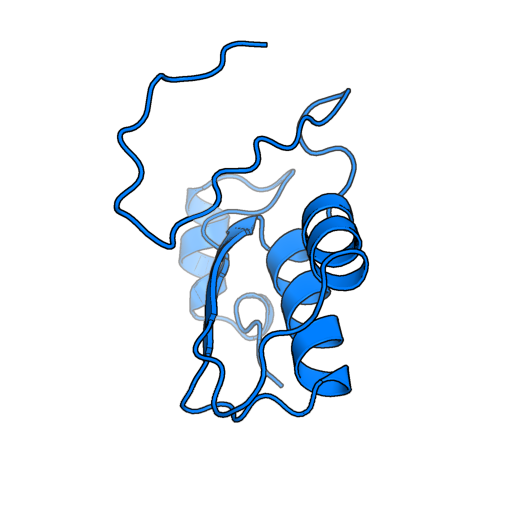4 98 GLU A C 1
ATOM 761 O O . GLU A 1 98 ? 13.702 -8.193 6.825 1.00 58.84 98 GLU A O 1
ATOM 766 N N . ASP A 1 99 ? 13.178 -6.427 8.153 1.00 53.19 99 ASP A N 1
ATOM 767 C CA . ASP A 1 99 ? 14.269 -6.587 9.116 1.00 53.19 99 ASP A CA 1
ATOM 768 C C . ASP A 1 99 ? 13.960 -7.763 10.058 1.00 53.19 99 ASP A C 1
ATOM 770 O O . ASP A 1 99 ? 12.787 -7.871 10.515 1.00 53.19 99 ASP A O 1
#

Sequence (99 aa):
MEVIDLPAPEGVELRWLFHSPAGSDPSLLAASIASTPWPEGRVGVFAHGERESMKAIRALLRERSVPRGDISLSGYWALGRTEDRFQAEKREPIGKIED

Radius of gyration: 14.84 Å; chains: 1; bounding box: 39×28×35 Å

InterPro domains:
  IPR007037 SIP-like, Rossmann fold domain [PF04954] (3-80)
  IPR039261 Ferredoxin-NADP reductase (FNR), nucleotide-binding domain [G3DSA:3.40.50.80] (1-97)
  IPR039374 Siderophore-interacting protein [PTHR30157] (4-84)

pLDDT: mean 85.89, std 13.66, range [53.19, 98.12]

Foldseek 3Di:
DDDDDDDDPPPDDDDDDDDVVPPPDLLRVLVVVVPDDDDPDQAADAEEEELSNLLNNVVSCVVVVHDPVRYDTAHCYYPPDDNVVLVVCCVPPNVDSDD

Secondary structure (DSSP, 8-state):
-PPP--PPPTTPPP-----SSTT--TTHHHHHHHTSPPPSSPPPEEEEEEHHHHHHHHHHHHHTT--GGGEEEEEEE-TTS-HHHHHHHTTSGGG-S--